Protein AF-A0A7C9RK78-F1 (afdb_monomer)

Organism: NCBI:txid2712852

Radius of gyration: 15.38 Å; Cα contacts (8 Å, |Δi|>4): 46; chains: 1; bounding box: 32×30×44 Å

InterPro domains:
  IPR022037 Protein of unknown function DUF3606 [PF12244] (23-64)

Nearest PDB structures (foldseek):
  2cp9-assembly1_A  TM=8.373E-01  e=3.827E+00  Homo sapiens
  9fq0-assembly1_A  TM=5.464E-01  e=2.108E+00  Homo sapiens
  1xb2-assembly1_B  TM=6.579E-01  e=4.668E+00  Bos taurus

Sequence (65 aa):
MLRLVTVASVLSSNLGARPAPVIDTTDDASTGYWAYRLSVSPQDLAAAIDEVGPSVAAVRRYIGK

Solvent-accessible surface area (backbone atoms only — not comparable to full-atom values): 3949 Å² total; per-residue (Å²): 135,88,80,89,70,60,68,68,60,57,52,53,60,61,71,67,56,78,72,72,67,52,55,47,85,91,37,68,66,49,42,51,51,49,15,60,75,71,72,46,53,62,66,58,44,48,54,37,29,74,74,56,36,50,36,49,69,45,33,27,61,72,75,73,100

Mean predicted aligned error: 9.38 Å

pLDDT: mean 80.75, std 15.65, range [46.97, 95.0]

Secondary structure (DSSP, 8-state):
------HHHHHHHHHTSPPPSB--SS-HHHHHHHHHHHT--HHHHHHHHHHH-SBHHHHHHHHT-

Foldseek 3Di:
DDDDDDVVVVVVVVVPPDPDQFQDPVDPVSLVVLCVVLVHDSVLQVVLCVVQNRGSVSSCVVVVD

Structure (mmCIF, N/CA/C/O backbone):
data_AF-A0A7C9RK78-F1
#
_entry.id   AF-A0A7C9RK78-F1
#
loop_
_atom_site.group_PDB
_atom_site.id
_atom_site.type_symbol
_atom_site.label_atom_id
_atom_site.label_alt_id
_atom_site.label_comp_id
_atom_site.label_asym_id
_atom_site.label_entity_id
_atom_site.label_seq_id
_atom_site.pdbx_PDB_ins_code
_atom_site.Cartn_x
_atom_site.Cartn_y
_atom_site.Cartn_z
_atom_site.occupancy
_atom_site.B_iso_or_equiv
_atom_site.auth_seq_id
_atom_site.auth_comp_id
_atom_site.auth_asym_id
_atom_site.auth_atom_id
_atom_site.pdbx_PDB_model_num
ATOM 1 N N . 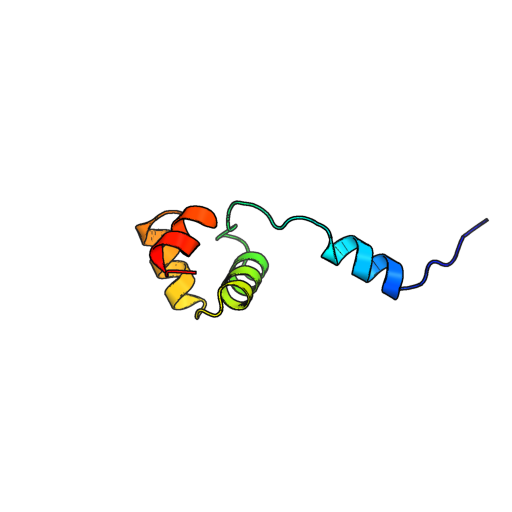MET A 1 1 ? 20.352 15.090 -35.423 1.00 46.97 1 MET A N 1
ATOM 2 C CA . MET A 1 1 ? 19.573 16.242 -34.913 1.00 46.97 1 MET A CA 1
ATOM 3 C C . MET A 1 1 ? 19.006 15.867 -33.550 1.00 46.97 1 MET A C 1
ATOM 5 O O . MET A 1 1 ? 18.198 14.950 -33.500 1.00 46.97 1 MET A O 1
ATOM 9 N N . LEU A 1 2 ? 19.449 16.497 -32.455 1.00 51.19 2 LEU A N 1
ATOM 10 C CA . LEU A 1 2 ? 18.836 16.292 -31.135 1.00 51.19 2 LEU A CA 1
ATOM 11 C C . LEU A 1 2 ? 17.586 17.177 -31.021 1.00 51.19 2 LEU A C 1
ATOM 13 O O . LEU A 1 2 ? 17.673 18.388 -31.214 1.00 51.19 2 LEU A O 1
ATOM 17 N N . ARG A 1 3 ? 16.430 16.581 -30.717 1.00 60.00 3 ARG A N 1
ATOM 18 C CA . ARG A 1 3 ? 15.203 17.315 -30.380 1.00 60.00 3 ARG A CA 1
ATOM 19 C C . ARG A 1 3 ? 15.151 17.504 -28.866 1.00 60.00 3 ARG A C 1
ATOM 21 O O . ARG A 1 3 ? 15.026 16.531 -28.132 1.00 60.00 3 ARG A O 1
ATOM 28 N N . LEU A 1 4 ? 15.251 18.752 -28.417 1.00 55.47 4 LEU A N 1
ATOM 29 C CA . LEU A 1 4 ? 14.983 19.126 -27.031 1.00 55.47 4 LEU A CA 1
ATOM 30 C C . LEU A 1 4 ? 13.478 19.007 -26.784 1.00 55.47 4 LEU A C 1
ATOM 32 O O . LEU A 1 4 ? 12.685 19.752 -27.358 1.00 55.47 4 LEU A O 1
ATOM 36 N N . VAL A 1 5 ? 13.092 18.032 -25.966 1.00 65.69 5 VAL A N 1
ATOM 37 C CA . VAL A 1 5 ? 11.708 17.832 -25.529 1.00 65.69 5 VAL A CA 1
ATOM 38 C C . VAL A 1 5 ? 11.542 18.492 -24.165 1.00 65.69 5 VAL A C 1
ATOM 40 O O . VAL A 1 5 ? 12.442 18.429 -23.328 1.00 65.69 5 VAL A O 1
ATOM 43 N N . THR A 1 6 ? 10.409 19.151 -23.932 1.00 66.31 6 THR A N 1
ATOM 44 C CA . THR A 1 6 ? 10.156 19.829 -22.657 1.00 66.31 6 THR A CA 1
ATOM 45 C C . THR A 1 6 ? 10.067 18.815 -21.518 1.00 66.31 6 THR A C 1
ATOM 47 O O . THR A 1 6 ? 9.409 17.781 -21.645 1.00 66.31 6 THR A O 1
ATOM 50 N N . VAL A 1 7 ? 10.680 19.131 -20.373 1.00 60.03 7 VAL A N 1
ATOM 51 C CA . VAL A 1 7 ? 10.640 18.293 -19.157 1.00 60.03 7 VAL A CA 1
ATOM 52 C C . VAL A 1 7 ? 9.195 17.967 -18.751 1.00 60.03 7 VAL A C 1
ATOM 54 O O . VAL A 1 7 ? 8.905 16.844 -18.351 1.00 60.03 7 VAL A O 1
ATOM 57 N N . ALA A 1 8 ? 8.259 18.901 -18.963 1.00 57.69 8 ALA A N 1
ATOM 58 C CA . ALA A 1 8 ? 6.826 18.698 -18.735 1.00 57.69 8 ALA A CA 1
ATOM 59 C C . ALA A 1 8 ? 6.219 17.556 -19.577 1.00 57.69 8 ALA A C 1
ATOM 61 O O . ALA A 1 8 ? 5.356 16.823 -19.091 1.00 57.69 8 ALA A O 1
ATOM 62 N N . SER A 1 9 ? 6.695 17.359 -20.812 1.00 57.66 9 SER A N 1
ATOM 63 C CA . SER A 1 9 ? 6.257 16.254 -21.677 1.00 57.66 9 SER A CA 1
ATOM 64 C C . SER A 1 9 ? 6.806 14.909 -21.190 1.00 57.66 9 SER A C 1
ATOM 66 O O . SER A 1 9 ? 6.108 13.898 -21.250 1.00 57.66 9 SER A O 1
ATOM 68 N N . VAL A 1 10 ? 8.024 14.894 -20.638 1.00 60.03 10 VAL A N 1
ATOM 69 C CA . VAL A 1 10 ? 8.637 13.692 -20.045 1.00 60.03 10 VAL A CA 1
ATOM 70 C C . VAL A 1 10 ? 7.950 13.321 -18.725 1.00 60.03 10 VAL A C 1
ATOM 72 O O . VAL A 1 10 ? 7.622 12.155 -18.518 1.00 60.03 10 VAL A O 1
ATOM 75 N N . LEU A 1 11 ? 7.643 14.301 -17.864 1.00 55.81 11 LEU A N 1
ATOM 76 C CA . LEU A 1 11 ? 6.859 14.063 -16.645 1.00 55.81 11 LEU A CA 1
ATOM 77 C C . LEU A 1 11 ? 5.453 13.536 -16.965 1.00 55.81 11 LEU A C 1
ATOM 79 O O . LEU A 1 11 ? 5.014 12.568 -16.353 1.00 55.81 11 LEU A O 1
ATOM 83 N N . SER A 1 12 ? 4.768 14.123 -17.951 1.00 52.91 12 SER A N 1
ATOM 84 C CA . SER A 1 12 ? 3.420 13.685 -18.354 1.00 52.91 12 SER A CA 1
ATOM 85 C C . SER A 1 12 ? 3.412 12.266 -18.923 1.00 52.91 12 SER A C 1
ATOM 87 O O . SER A 1 12 ? 2.479 11.507 -18.675 1.00 52.91 12 SER A O 1
ATOM 89 N N . SER A 1 13 ? 4.478 11.880 -19.627 1.00 52.44 13 SER A N 1
ATOM 90 C CA . SER A 1 13 ? 4.644 10.518 -20.147 1.00 52.44 13 SER A CA 1
ATOM 91 C C . SER A 1 13 ? 4.785 9.479 -19.025 1.00 52.44 13 SER A C 1
ATOM 93 O O . SER A 1 13 ? 4.269 8.374 -19.153 1.00 52.44 13 SER A O 1
ATOM 95 N N . ASN A 1 14 ? 5.413 9.840 -17.899 1.00 53.28 14 ASN A N 1
ATOM 96 C C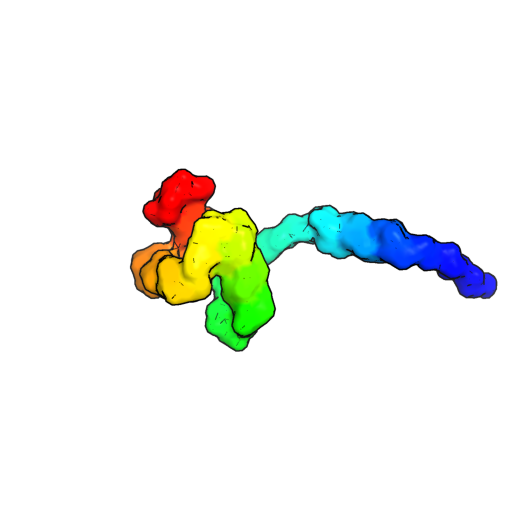A . ASN A 1 14 ? 5.532 8.966 -16.723 1.00 53.28 14 ASN A CA 1
ATOM 97 C C . ASN A 1 14 ? 4.270 8.940 -15.844 1.00 53.28 14 ASN A C 1
ATOM 99 O O . ASN A 1 14 ? 4.020 7.952 -15.161 1.00 53.28 14 ASN A O 1
ATOM 103 N N . LEU A 1 15 ? 3.445 9.990 -15.878 1.00 52.53 15 LEU A N 1
ATOM 104 C CA . LEU A 1 15 ? 2.178 10.053 -15.135 1.00 52.53 15 LEU A CA 1
ATOM 105 C C . LEU A 1 15 ? 1.074 9.161 -15.739 1.00 52.53 15 LEU A C 1
ATOM 107 O O . LEU A 1 15 ? 0.115 8.825 -15.047 1.00 52.53 15 LEU A O 1
ATOM 111 N N . GLY A 1 16 ? 1.201 8.777 -17.014 1.00 49.19 16 GLY A N 1
ATOM 112 C CA . GLY A 1 16 ? 0.240 7.929 -17.730 1.00 49.19 16 GLY A CA 1
ATOM 113 C C . GLY A 1 16 ? 0.484 6.420 -17.611 1.00 49.19 16 GLY A C 1
ATOM 114 O O . GLY A 1 16 ? -0.349 5.634 -18.067 1.00 49.19 16 GLY A O 1
ATOM 115 N N . ALA A 1 17 ? 1.598 5.989 -17.011 1.00 64.44 17 ALA A N 1
ATOM 116 C CA . ALA A 1 17 ? 1.860 4.572 -16.797 1.00 64.44 17 ALA A CA 1
ATOM 117 C C . ALA A 1 17 ? 0.908 4.042 -15.718 1.00 64.44 17 ALA A C 1
ATOM 119 O O . ALA A 1 17 ? 0.917 4.501 -14.574 1.00 6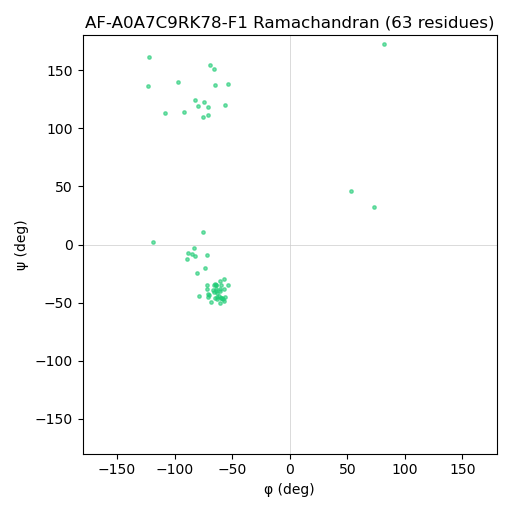4.44 17 ALA A O 1
ATOM 120 N N . ARG A 1 18 ? 0.057 3.074 -16.083 1.00 67.31 18 ARG A N 1
ATOM 121 C CA . ARG A 1 18 ? -0.795 2.380 -15.115 1.00 67.31 18 ARG A CA 1
ATOM 122 C C . ARG A 1 18 ? 0.120 1.783 -14.038 1.00 67.31 18 ARG A C 1
ATOM 124 O O . ARG A 1 18 ? 0.975 0.968 -14.385 1.00 67.31 18 ARG A O 1
ATOM 131 N N . PRO A 1 19 ? -0.038 2.163 -12.763 1.00 72.19 19 PRO A N 1
ATOM 132 C CA . PRO A 1 19 ? 0.835 1.652 -11.722 1.00 72.19 19 PRO A CA 1
ATOM 133 C C . PRO A 1 19 ? 0.629 0.148 -11.552 1.00 72.19 19 PRO A C 1
ATOM 135 O O . PRO A 1 19 ? -0.454 -0.376 -11.842 1.00 72.19 19 PRO A O 1
ATOM 138 N N . ALA A 1 20 ? 1.693 -0.530 -11.125 1.00 79.56 20 ALA A N 1
ATOM 139 C CA . ALA A 1 20 ? 1.741 -1.982 -11.047 1.00 79.56 20 ALA A CA 1
ATOM 140 C C . ALA A 1 20 ? 0.562 -2.540 -10.222 1.00 79.56 20 ALA A C 1
ATOM 142 O O . ALA A 1 20 ? 0.209 -1.979 -9.189 1.00 79.56 20 ALA A O 1
ATOM 143 N N . PRO A 1 21 ? -0.078 -3.640 -10.647 1.00 84.31 21 PRO A N 1
ATOM 144 C CA . PRO A 1 21 ? -1.228 -4.200 -9.932 1.00 84.31 21 PRO A CA 1
ATOM 145 C C . PRO A 1 21 ? -0.857 -4.883 -8.602 1.00 84.31 21 PRO A C 1
ATOM 147 O O . PRO A 1 21 ? -1.748 -5.252 -7.835 1.00 84.31 21 PRO A O 1
ATOM 150 N N . VAL A 1 22 ? 0.439 -5.062 -8.343 1.00 91.12 22 VAL A N 1
ATOM 151 C CA . VAL A 1 22 ? 1.007 -5.695 -7.151 1.00 91.12 22 VAL A CA 1
ATOM 152 C C . VAL A 1 22 ? 1.956 -4.697 -6.495 1.00 91.12 22 VAL A C 1
ATOM 154 O O . VAL A 1 22 ? 2.715 -4.020 -7.190 1.00 91.12 22 VAL A O 1
ATOM 157 N N . ILE A 1 23 ? 1.872 -4.590 -5.173 1.00 90.88 23 ILE A N 1
ATOM 158 C CA . ILE A 1 23 ? 2.766 -3.783 -4.348 1.00 90.88 23 ILE A CA 1
ATOM 159 C C . ILE A 1 23 ? 4.054 -4.578 -4.167 1.00 90.88 23 ILE A C 1
ATOM 161 O O . ILE A 1 23 ? 4.024 -5.685 -3.633 1.00 90.88 23 ILE A O 1
ATOM 165 N N . ASP A 1 24 ? 5.176 -4.026 -4.619 1.00 89.50 24 ASP 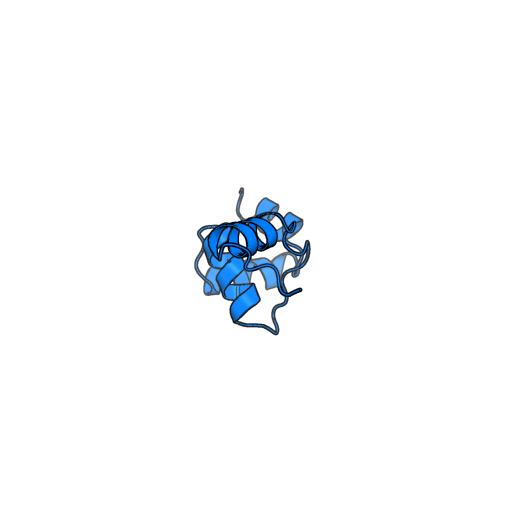A N 1
ATOM 166 C CA . ASP A 1 24 ? 6.482 -4.570 -4.262 1.00 89.50 24 ASP A CA 1
ATOM 167 C C . ASP A 1 24 ? 6.784 -4.167 -2.817 1.00 89.50 24 ASP A C 1
ATOM 169 O O . ASP A 1 24 ? 6.958 -2.980 -2.536 1.00 89.50 24 ASP A O 1
ATOM 173 N N . THR A 1 25 ? 6.763 -5.144 -1.911 1.00 88.00 25 THR A N 1
ATOM 174 C CA . THR A 1 25 ? 7.034 -4.965 -0.477 1.00 88.00 25 THR A CA 1
ATOM 175 C C . THR A 1 25 ? 8.524 -4.942 -0.155 1.00 88.00 25 THR A C 1
ATOM 177 O O . THR A 1 25 ? 8.893 -4.637 0.974 1.00 88.00 25 THR A O 1
ATOM 180 N N . THR A 1 26 ? 9.381 -5.280 -1.123 1.00 89.69 26 THR A N 1
ATOM 181 C CA . THR A 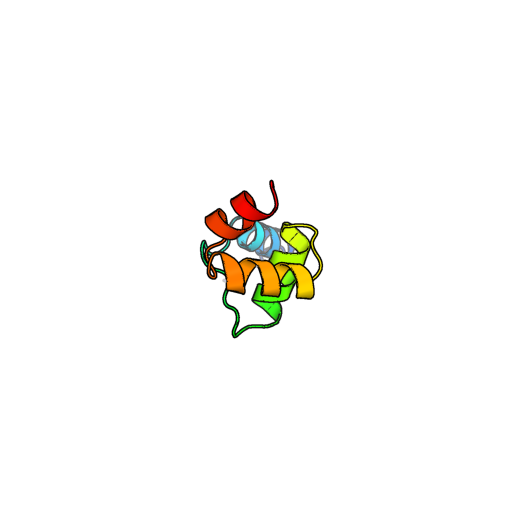1 26 ? 10.84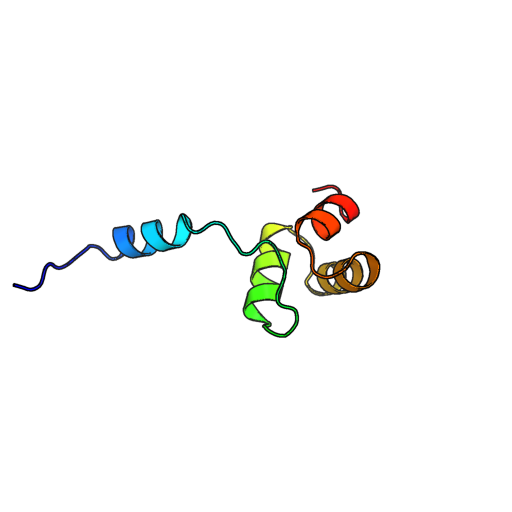1 -5.217 -0.977 1.00 89.69 26 THR A CA 1
ATOM 182 C C . THR A 1 26 ? 11.406 -3.854 -1.371 1.00 89.69 26 THR A C 1
ATOM 184 O O . THR A 1 26 ? 12.562 -3.558 -1.072 1.00 89.69 26 THR A O 1
ATOM 187 N N . ASP A 1 27 ? 10.583 -3.019 -2.010 1.00 87.50 27 ASP A N 1
ATOM 188 C CA . ASP A 1 27 ? 10.906 -1.652 -2.394 1.00 87.50 27 ASP A CA 1
ATOM 189 C C . ASP A 1 27 ? 10.145 -0.641 -1.518 1.00 87.50 27 ASP A C 1
ATOM 191 O O . ASP A 1 27 ? 8.917 -0.486 -1.588 1.00 87.50 27 ASP A O 1
ATOM 195 N N . ASP A 1 28 ? 10.899 0.102 -0.709 1.00 87.69 28 ASP A N 1
ATOM 196 C CA . ASP A 1 28 ? 10.371 1.168 0.144 1.00 87.69 28 ASP A CA 1
ATOM 197 C C . ASP A 1 28 ? 9.702 2.282 -0.679 1.00 87.69 28 ASP A C 1
ATOM 199 O O . ASP A 1 28 ? 8.725 2.890 -0.228 1.00 87.69 28 ASP A O 1
ATOM 203 N N . ALA A 1 29 ? 10.175 2.542 -1.906 1.00 88.06 29 ALA A N 1
ATOM 204 C CA . ALA A 1 29 ? 9.585 3.553 -2.779 1.00 88.06 29 ALA A CA 1
ATOM 205 C C . ALA A 1 29 ? 8.202 3.118 -3.289 1.00 88.06 29 ALA A C 1
ATOM 207 O O . ALA A 1 29 ? 7.256 3.909 -3.251 1.00 88.06 29 ALA A O 1
ATOM 208 N N . SER A 1 30 ? 8.059 1.857 -3.708 1.00 87.44 30 SER A N 1
ATOM 209 C CA . SER A 1 30 ? 6.776 1.225 -4.042 1.00 87.44 30 SER A CA 1
ATOM 210 C C . SER A 1 30 ? 5.798 1.276 -2.864 1.00 87.44 30 SER A C 1
ATOM 212 O O . SER A 1 30 ? 4.658 1.731 -3.018 1.00 87.44 30 SER A O 1
ATOM 214 N N . THR A 1 31 ? 6.249 0.890 -1.669 1.00 90.56 31 THR A N 1
ATOM 215 C CA . THR A 1 31 ? 5.413 0.885 -0.459 1.00 90.56 31 THR A CA 1
ATOM 216 C C . THR A 1 31 ? 4.956 2.302 -0.095 1.00 90.56 31 THR A C 1
ATOM 218 O O . THR A 1 31 ? 3.767 2.538 0.135 1.00 90.56 31 THR A O 1
ATOM 221 N N . GLY A 1 32 ? 5.862 3.285 -0.136 1.00 91.12 32 GLY A N 1
ATOM 222 C CA . GLY A 1 32 ? 5.538 4.695 0.095 1.00 91.12 32 GLY A CA 1
ATOM 223 C C . GLY A 1 32 ? 4.583 5.279 -0.952 1.00 91.12 32 GLY A C 1
ATOM 224 O O . GLY A 1 32 ? 3.632 5.985 -0.604 1.00 91.12 32 GLY A O 1
ATOM 225 N N . TYR A 1 33 ? 4.780 4.943 -2.230 1.00 90.31 33 TYR A N 1
ATOM 226 C CA . TYR A 1 33 ? 3.895 5.351 -3.323 1.00 90.31 33 TYR A CA 1
ATOM 227 C C . TYR A 1 33 ? 2.461 4.853 -3.108 1.00 90.31 33 TYR A C 1
ATOM 229 O O . TYR A 1 33 ? 1.502 5.622 -3.250 1.00 90.31 33 TYR A O 1
ATOM 237 N N . TRP A 1 34 ? 2.299 3.581 -2.738 1.00 92.31 34 TRP A N 1
ATOM 238 C CA . TRP A 1 34 ? 0.983 2.994 -2.502 1.00 92.31 34 TRP A CA 1
ATOM 239 C C . TRP A 1 34 ? 0.329 3.497 -1.219 1.00 92.31 34 TRP A C 1
ATOM 241 O O . TRP A 1 34 ? -0.867 3.788 -1.247 1.00 92.31 34 TRP A O 1
ATOM 251 N N . ALA A 1 35 ? 1.091 3.701 -0.142 1.00 92.81 35 ALA A N 1
ATOM 252 C CA . ALA A 1 35 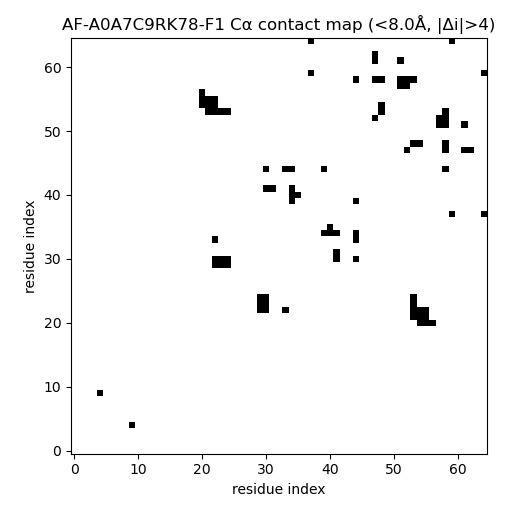? 0.575 4.281 1.098 1.00 92.81 35 ALA A CA 1
ATOM 253 C C . ALA A 1 35 ? 0.004 5.686 0.844 1.00 92.81 35 ALA A C 1
ATOM 255 O O . ALA A 1 35 ? -1.137 5.982 1.207 1.00 92.81 35 ALA A O 1
ATOM 256 N N . TYR A 1 36 ? 0.743 6.514 0.097 1.00 92.19 36 TYR A N 1
ATOM 257 C CA . TYR A 1 36 ? 0.290 7.837 -0.329 1.00 92.19 36 TYR A CA 1
ATOM 258 C C . TYR A 1 36 ? -0.979 7.770 -1.196 1.00 92.19 36 TYR A C 1
ATOM 260 O O . TYR A 1 36 ? -1.974 8.439 -0.907 1.00 92.19 36 TYR A O 1
ATOM 268 N N . ARG A 1 37 ? -0.983 6.923 -2.234 1.00 90.00 37 ARG A N 1
ATOM 269 C CA . ARG A 1 37 ? -2.121 6.752 -3.159 1.00 90.00 37 ARG A CA 1
ATOM 270 C C . ARG A 1 37 ? -3.392 6.269 -2.472 1.00 90.00 37 ARG A C 1
ATOM 272 O O . ARG A 1 37 ? -4.483 6.693 -2.847 1.00 90.00 37 ARG A O 1
ATOM 279 N N . LEU A 1 38 ? -3.256 5.374 -1.501 1.00 90.88 38 LEU A N 1
ATOM 280 C CA . LEU A 1 38 ? -4.368 4.837 -0.722 1.00 90.88 38 LEU A CA 1
ATOM 281 C C . LEU A 1 38 ? -4.728 5.741 0.468 1.00 90.88 38 LEU A C 1
ATOM 283 O O . LEU A 1 38 ? -5.790 5.574 1.062 1.00 90.88 38 LEU A O 1
ATOM 287 N N . SER A 1 39 ? -3.918 6.765 0.748 1.00 92.81 39 SER A N 1
ATOM 288 C CA . SER A 1 39 ? -4.040 7.681 1.891 1.00 92.81 39 SER A CA 1
ATOM 289 C C . SER A 1 39 ? -4.118 6.941 3.229 1.00 92.81 39 SER A C 1
ATOM 291 O O . SER A 1 39 ? -4.980 7.228 4.056 1.00 92.81 39 SER A O 1
ATOM 293 N N . VAL A 1 40 ? -3.230 5.968 3.406 1.00 92.75 40 VAL A N 1
ATOM 294 C CA . VAL A 1 40 ? -3.054 5.192 4.640 1.00 92.75 40 VAL A CA 1
ATOM 295 C C . VAL A 1 40 ? -1.616 5.343 5.125 1.00 92.75 40 VAL A C 1
ATOM 297 O O . VAL A 1 40 ? -0.740 5.746 4.354 1.00 92.75 40 VAL A O 1
ATOM 300 N N . SER A 1 41 ? -1.351 5.037 6.395 1.00 92.62 41 SER A N 1
ATOM 301 C CA . SER A 1 41 ? 0.033 4.999 6.866 1.00 92.62 41 SER A CA 1
ATOM 302 C C . SER A 1 41 ? 0.779 3.800 6.247 1.00 92.62 41 SER A C 1
ATOM 304 O O . SER A 1 41 ? 0.149 2.795 5.906 1.00 92.62 41 SER A O 1
ATOM 306 N N . PRO A 1 42 ? 2.118 3.850 6.110 1.00 89.25 42 PRO A N 1
ATOM 307 C CA . PRO A 1 42 ? 2.897 2.691 5.665 1.00 89.25 42 PRO A CA 1
ATOM 308 C C . PRO A 1 42 ? 2.706 1.454 6.557 1.00 89.25 42 PRO A C 1
ATOM 310 O O . PRO A 1 42 ? 2.773 0.330 6.073 1.00 89.25 42 PRO A O 1
ATOM 313 N N . GLN A 1 43 ? 2.431 1.666 7.847 1.00 91.25 43 GLN A N 1
ATOM 314 C CA . GLN A 1 43 ? 2.183 0.607 8.829 1.00 91.25 43 GLN A CA 1
ATOM 315 C C . GLN A 1 43 ? 0.832 -0.073 8.576 1.00 91.25 43 GLN A C 1
ATOM 317 O O . GLN A 1 43 ? 0.763 -1.298 8.529 1.00 91.25 43 GLN A O 1
ATOM 322 N N . ASP A 1 44 ? -0.221 0.714 8.334 1.00 92.19 44 ASP A N 1
ATOM 323 C CA . ASP A 1 44 ? -1.546 0.185 7.986 1.00 92.19 44 ASP A CA 1
ATOM 324 C C . ASP A 1 44 ? -1.523 -0.522 6.627 1.00 92.19 44 ASP A C 1
ATOM 326 O O . ASP A 1 44 ? -2.202 -1.529 6.432 1.00 92.19 44 ASP A O 1
ATOM 330 N N . LEU A 1 45 ? -0.721 -0.012 5.682 1.00 92.50 45 LEU A N 1
ATOM 331 C CA . LEU A 1 45 ? -0.513 -0.667 4.397 1.00 92.50 45 LEU A CA 1
ATOM 332 C C . LEU A 1 45 ? 0.152 -2.036 4.571 1.00 92.50 45 LEU A C 1
ATOM 334 O O . LEU A 1 45 ? -0.321 -3.005 3.985 1.00 92.50 45 LEU A O 1
ATOM 338 N N . ALA A 1 46 ? 1.217 -2.118 5.372 1.00 92.44 46 ALA A N 1
ATOM 339 C CA . ALA A 1 46 ? 1.893 -3.379 5.662 1.00 92.44 46 ALA A CA 1
ATOM 340 C C . ALA A 1 46 ? 0.940 -4.384 6.329 1.00 92.44 46 ALA A C 1
ATOM 342 O O . ALA A 1 46 ? 0.825 -5.510 5.858 1.00 92.44 46 ALA A O 1
ATOM 343 N N . ALA A 1 47 ? 0.168 -3.950 7.331 1.00 94.00 47 ALA A N 1
ATOM 344 C CA . ALA A 1 47 ? -0.825 -4.798 7.990 1.00 94.00 47 ALA A CA 1
ATOM 345 C C . ALA A 1 47 ? -1.915 -5.298 7.023 1.00 94.00 47 ALA A C 1
ATOM 347 O O . ALA A 1 47 ? -2.319 -6.456 7.080 1.00 94.00 47 ALA A O 1
ATOM 348 N N . ALA A 1 48 ? -2.382 -4.448 6.102 1.00 93.12 48 ALA A N 1
ATOM 349 C CA . ALA A 1 48 ? -3.329 -4.865 5.074 1.00 93.12 48 ALA A CA 1
ATOM 350 C C . ALA A 1 48 ? -2.708 -5.884 4.105 1.00 93.12 48 ALA A C 1
ATOM 352 O O . ALA A 1 48 ? -3.366 -6.849 3.728 1.00 93.12 48 ALA A O 1
ATOM 353 N N . ILE A 1 49 ? -1.450 -5.692 3.705 1.00 93.69 49 ILE A N 1
ATOM 354 C CA . ILE A 1 49 ? -0.734 -6.634 2.836 1.00 93.69 49 ILE A CA 1
ATOM 355 C C . ILE A 1 49 ? -0.540 -7.988 3.527 1.00 93.69 49 ILE A C 1
ATOM 357 O O . ILE A 1 49 ? -0.692 -9.011 2.864 1.00 93.69 49 ILE A O 1
ATOM 361 N N . ASP A 1 50 ? -0.262 -8.013 4.828 1.00 94.50 50 ASP A N 1
ATOM 362 C CA . ASP A 1 50 ? -0.154 -9.262 5.588 1.00 94.50 50 ASP A CA 1
ATOM 363 C C . ASP A 1 50 ? -1.491 -10.026 5.639 1.00 94.50 50 ASP A C 1
ATOM 365 O O . ASP A 1 50 ? -1.500 -11.254 5.567 1.00 94.50 50 ASP A O 1
ATOM 369 N N . GLU A 1 51 ? -2.623 -9.315 5.692 1.00 95.00 51 GLU A N 1
ATOM 370 C CA . GLU A 1 51 ? -3.962 -9.918 5.762 1.00 95.00 51 GLU A CA 1
ATOM 371 C C . GLU A 1 51 ? -4.470 -10.429 4.401 1.00 95.00 51 GLU A C 1
ATOM 373 O O . GLU A 1 51 ? -5.033 -11.521 4.305 1.00 95.00 51 GLU A O 1
ATOM 378 N N . VAL A 1 52 ? -4.303 -9.647 3.325 1.00 94.56 52 VAL A N 1
ATOM 379 C CA . VAL A 1 52 ? -4.915 -9.948 2.010 1.00 94.56 52 VAL A CA 1
ATOM 380 C C . VAL A 1 52 ? -3.915 -10.169 0.873 1.00 94.56 52 VAL A C 1
ATOM 382 O O . VAL A 1 52 ? -4.308 -10.403 -0.275 1.00 94.56 52 VAL A O 1
ATOM 385 N N . GLY A 1 53 ? -2.622 -10.118 1.180 1.00 92.56 53 GLY A N 1
ATOM 386 C CA . GLY A 1 53 ? -1.525 -10.217 0.227 1.00 92.56 53 GLY A CA 1
ATOM 387 C C . GLY A 1 53 ? -1.204 -8.895 -0.489 1.00 92.56 53 GLY A C 1
ATOM 388 O O . GLY A 1 53 ? -1.956 -7.920 -0.422 1.00 92.56 53 GLY A O 1
ATOM 389 N N . PRO A 1 54 ? -0.108 -8.855 -1.271 1.00 91.81 54 PRO A N 1
ATOM 390 C CA . PRO A 1 54 ? 0.409 -7.634 -1.903 1.00 91.81 54 PRO A CA 1
ATOM 391 C C . PRO A 1 54 ? -0.409 -7.158 -3.117 1.00 91.81 54 PRO A C 1
ATOM 393 O O . PRO A 1 54 ? 0.026 -6.293 -3.877 1.00 91.81 54 PRO A O 1
ATOM 396 N N . SER A 1 55 ? -1.595 -7.721 -3.358 1.00 93.06 55 SER A N 1
ATOM 397 C CA . SER A 1 55 ? -2.450 -7.283 -4.460 1.00 93.06 55 SER A CA 1
ATOM 398 C C . SER A 1 55 ? -3.107 -5.949 -4.122 1.00 93.06 55 SER A C 1
ATOM 400 O O . SER A 1 55 ? -3.889 -5.854 -3.177 1.00 93.06 55 SER A O 1
ATOM 402 N N . VAL A 1 56 ? -2.890 -4.932 -4.961 1.00 90.38 56 VAL A N 1
ATOM 403 C CA . VAL A 1 56 ? -3.495 -3.603 -4.775 1.00 90.38 56 VAL A CA 1
ATOM 404 C C . VAL A 1 56 ? -5.021 -3.691 -4.723 1.00 90.38 56 VAL A C 1
ATOM 406 O O . VAL A 1 56 ? -5.657 -2.979 -3.952 1.00 90.38 56 VAL A O 1
ATOM 409 N N . ALA A 1 57 ? -5.627 -4.561 -5.535 1.00 90.88 57 ALA A N 1
ATOM 410 C CA . ALA A 1 57 ? -7.078 -4.731 -5.569 1.00 90.88 57 ALA A CA 1
ATOM 411 C C . ALA A 1 57 ? -7.623 -5.329 -4.263 1.00 90.88 57 ALA A C 1
ATOM 413 O O . ALA A 1 57 ? -8.677 -4.903 -3.789 1.00 90.88 57 ALA A O 1
ATOM 414 N N . ALA A 1 58 ? -6.900 -6.288 -3.679 1.00 92.25 58 ALA A N 1
ATOM 415 C CA . ALA A 1 58 ? -7.272 -6.898 -2.410 1.00 92.25 58 ALA A CA 1
ATOM 416 C C . ALA A 1 58 ? -7.131 -5.886 -1.267 1.00 92.25 58 ALA A C 1
ATOM 418 O O . ALA A 1 58 ? -8.092 -5.667 -0.531 1.00 92.25 58 ALA A O 1
ATOM 419 N N . VAL A 1 59 ? -5.986 -5.198 -1.190 1.00 92.31 59 VAL A N 1
ATOM 420 C CA . VAL A 1 59 ? -5.719 -4.163 -0.179 1.00 92.31 59 VAL A CA 1
ATOM 421 C C . VAL A 1 59 ? -6.770 -3.057 -0.247 1.00 92.31 59 VAL A C 1
ATOM 423 O O . VAL A 1 59 ? -7.358 -2.712 0.771 1.00 92.31 59 VAL A O 1
ATOM 426 N N . ARG A 1 60 ? -7.083 -2.550 -1.447 1.00 90.31 60 ARG A N 1
ATOM 427 C CA . ARG A 1 60 ? -8.142 -1.549 -1.668 1.00 90.31 60 ARG A CA 1
ATOM 428 C C . ARG A 1 60 ? -9.504 -1.995 -1.155 1.00 90.31 60 ARG A C 1
ATOM 430 O O . ARG A 1 60 ? -10.188 -1.237 -0.472 1.00 90.31 60 ARG A O 1
ATOM 437 N N . ARG A 1 61 ? -9.881 -3.240 -1.453 1.00 91.50 61 ARG A N 1
ATOM 438 C CA . ARG A 1 61 ? -11.135 -3.824 -0.977 1.00 91.50 61 ARG A CA 1
ATOM 439 C C . ARG A 1 61 ? -11.159 -3.955 0.546 1.00 91.50 61 ARG A C 1
ATOM 441 O O . ARG A 1 61 ? -12.201 -3.695 1.136 1.00 91.50 61 ARG A O 1
ATOM 448 N N . TYR A 1 62 ? -10.038 -4.336 1.155 1.00 91.56 62 TYR A N 1
ATOM 449 C CA . TYR A 1 62 ? -9.899 -4.476 2.604 1.00 91.56 62 TYR A CA 1
ATOM 450 C C . TYR A 1 62 ? -10.050 -3.133 3.331 1.00 91.56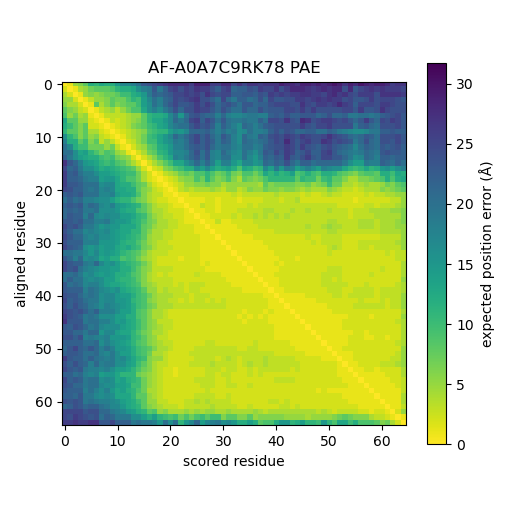 62 TYR A C 1
ATOM 452 O O . TYR A 1 62 ? -10.829 -3.028 4.272 1.00 91.56 62 TYR A O 1
ATOM 460 N N . ILE A 1 63 ? -9.385 -2.081 2.842 1.00 88.94 63 ILE A N 1
ATOM 461 C CA . ILE A 1 63 ? -9.440 -0.735 3.442 1.00 88.94 63 ILE A CA 1
ATOM 462 C C . ILE A 1 63 ? -10.664 0.096 3.008 1.00 88.94 63 ILE A C 1
ATOM 464 O O . ILE A 1 63 ? -10.831 1.225 3.463 1.00 88.94 63 ILE A O 1
ATOM 468 N N . GLY A 1 64 ? -11.509 -0.424 2.111 1.00 84.56 64 GLY A N 1
ATOM 469 C CA . GLY A 1 64 ? -12.725 0.250 1.641 1.00 84.56 64 GLY A CA 1
ATOM 470 C C . GLY A 1 64 ? -12.498 1.428 0.678 1.00 84.56 64 GLY A C 1
ATOM 471 O O . GLY A 1 64 ? -13.282 2.377 0.703 1.00 84.56 64 GLY A O 1
ATOM 472 N N . LYS A 1 65 ? -11.447 1.389 -0.160 1.00 63.00 65 LYS A N 1
ATOM 473 C CA . LYS A 1 65 ? -11.046 2.464 -1.101 1.00 63.00 65 LYS A CA 1
ATOM 474 C C . LYS A 1 65 ? -11.071 2.091 -2.585 1.00 63.00 65 LYS A C 1
ATOM 476 O O . LYS A 1 65 ? -10.672 0.973 -2.963 1.00 63.00 65 LYS A O 1
#

=== Feature glossary ===
Legend for the data blocks above and below:

— What the protein is —

The amino-acid sequence is the protein's primary structure: the linear order of residues from the N-terminus to the C-terminus, written in one-letter code. Everything else here — the 3D coordinates, the secondary structure, the domain annotations — is ultimately a consequence of this string.

Functional annotations link the protein to curated databases. InterPro entries identify conserved domains and families by matching the sequence against member-database signatures (Pfam, PROSITE, CDD, …). Gene Ontology (GO) terms describe molecular function, biological process, and cellular component in a controlled vocabulary. CATH places the structure in a hierarchical fold classification (Class/Architecture/Topology/Homologous-superfamily). The organism is the source species.

— Where its atoms are —

Atomic coordinates in PDBx/mmCIF format — the same representation the Protein Data Bank distributes. Each line of the _atom_site loop places one backbone atom in Cartesian space (units: ångströms, origin: arbitrary).

The six renders are orthographic views along the three Cartesian axes in both directions. Representation (cartoon, sticks, or surface) and color scheme (sequence-rainbow or by-chain) vary across proteins so the training set covers all the common visualization conventions.

— Local backbone conformation —

Eight-state secondary structure (DSSP): H is the canonical α-helix, G the tighter 3₁₀-helix, I the wider π-helix; E/B are β-structure, T and S are turns and bends, and '-' is everything else. DSSP derives these from the pattern of main-chain N–H···O=C hydrogen bonds, not from the sequence.

Three-state secondary structure (P-SEA) collapses the eight DSSP classes into helix (a), strand (b), and coil (c). P-SEA assigns these from Cα geometry alone — distances and angles — without requiring backbone oxygens, so it works on any Cα trace.

φ (phi) and ψ (psi) are the two rotatable backbone dihedrals per residue: φ is the C(i-1)–N–Cα–C torsion, ψ is the N–Cα–C–N(i+1) torsion, both in degrees on (−180°, 180°]. α-helical residues cluster near (−60°, −45°); β-strand residues near (−120°, +130°). A Ramachandran plot is simply a scatter of (φ, ψ) for every residue.

— Global shape and packing —

The geometric summary reports three shape descriptors. Rg (radius of gyration) measures how spread out the Cα atoms are about their centre of mass; compact globular proteins have small Rg, elongated or unfolded ones large. Cα contacts (<8 Å, |i−j|>4) count long-range residue pairs in spatial proximity — high for tightly packed folds, near zero for rods or random coil. The bounding-box extents give the protein's footprint along x, y, z in Å.

SASA measures how much of the protein is reachable by solvent. It is computed by rolling a water-sized probe over the atomic surface and summing the exposed area (Å²). Per-residue SASA distinguishes core (buried, low SASA) from surface (exposed, high SASA) residues; total SASA is a whole-molecule size measure.

Plot images: a contact map (which residues are close in 3D, as an N×N binary image), a Ramachandran scatter (backbone torsion angles, revealing secondary-structure composition at a glance), and — for AlphaFold structures — a PAE heatmap (pairwise prediction confidence).

— Structural neighborhood —

A 3Di character summarizes, for each residue, the relative orientation of the Cα frame of its nearest spatial neighbor. Because it encodes fold topology rather than chemistry, 3Di alignments detect remote structural similarity that sequence alignment misses.

The Foldseek neighbor list gives the closest experimentally determined structures in the PDB, ranked by structural alignment. TM-score near 1 means near-identical fold; near 0.3 means only rough topology match. This is how one finds what a novel AlphaFold prediction most resembles in the solved-structure universe.

— Confidence and disorder —

For AlphaFold models, the B-factor field carries pLDDT — the model's own estimate of local accuracy on a 0–100 scale. Regions with pLDDT<50 should be treated as essentially unmodeled; they often correspond to intrinsically disordered segments.

Crystallographic B-factors measure how much each atom's electron density is smeared out, in Å². They rise in mobile loops and surface residues and fall in the buried interior. In AlphaFol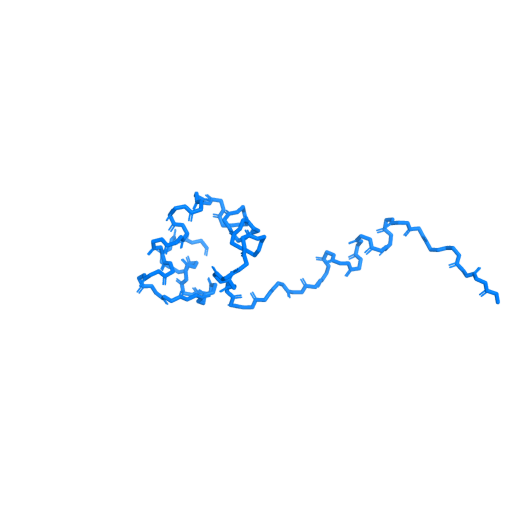d models this column is repurposed to hold pLDDT instead.

Predicted Aligned Error (PAE) is an AlphaFold confidence matrix: entry (i, j) is the expected error in the position of residue j, in ångströms, when the prediction is superimposed on the true structure at residue i. Low PAE within a block of residues means that block is internally rigid and well-predicted; high PAE between two blocks means their relative placement is uncertain even if each block individually is confident.